Protein AF-A0A7X6YE49-F1 (afdb_monomer_lite)

Structure (mmCIF, N/CA/C/O backbone):
data_AF-A0A7X6YE49-F1
#
_entry.id   AF-A0A7X6YE49-F1
#
loop_
_atom_site.group_PDB
_atom_site.id
_atom_site.type_symbol
_atom_site.label_atom_id
_atom_site.label_alt_id
_atom_site.label_comp_id
_atom_site.label_asym_id
_atom_site.label_entity_id
_atom_site.label_seq_id
_atom_site.pdbx_PDB_ins_code
_atom_site.Cartn_x
_atom_site.Cartn_y
_atom_site.Cartn_z
_atom_site.occupancy
_atom_site.B_iso_or_equiv
_atom_site.auth_seq_id
_atom_site.auth_comp_id
_atom_site.auth_asym_id
_atom_site.auth_atom_id
_atom_site.pdbx_PDB_model_num
ATOM 1 N N . MET A 1 1 ? 0.386 5.837 23.740 1.00 39.31 1 MET A N 1
ATOM 2 C CA . MET A 1 1 ? 0.302 4.374 23.541 1.00 39.31 1 MET A CA 1
ATOM 3 C C . MET A 1 1 ? 0.952 4.038 22.205 1.00 39.31 1 MET A C 1
ATOM 5 O O . MET A 1 1 ? 0.337 4.250 21.170 1.00 39.31 1 MET A O 1
ATOM 9 N N . LYS A 1 2 ? 2.227 3.625 22.198 1.00 45.12 2 LYS A N 1
ATOM 10 C CA . LYS A 1 2 ? 2.850 3.068 20.990 1.00 45.12 2 LYS A CA 1
ATOM 11 C C . LYS A 1 2 ? 2.419 1.606 20.914 1.00 45.12 2 LYS A C 1
ATOM 13 O O . LYS A 1 2 ? 2.941 0.788 21.660 1.00 45.12 2 LYS A O 1
ATOM 18 N N . LEU A 1 3 ? 1.442 1.295 20.066 1.00 48.03 3 LEU A N 1
ATOM 19 C CA . LEU A 1 3 ? 1.273 -0.073 19.589 1.00 48.03 3 LEU A CA 1
ATOM 20 C C . LEU A 1 3 ? 2.513 -0.347 18.740 1.00 48.03 3 LEU A C 1
ATOM 22 O O . LEU A 1 3 ? 2.633 0.179 17.637 1.00 48.03 3 LEU A O 1
ATOM 26 N N . THR A 1 4 ? 3.483 -1.068 19.290 1.00 43.84 4 THR A N 1
ATOM 27 C CA . THR A 1 4 ? 4.557 -1.683 18.511 1.00 43.84 4 THR A CA 1
ATOM 28 C C . THR A 1 4 ? 3.887 -2.614 17.511 1.00 43.84 4 THR A C 1
ATOM 30 O O . THR A 1 4 ? 3.542 -3.747 17.838 1.00 43.84 4 THR A O 1
ATOM 33 N N . GLN A 1 5 ? 3.595 -2.090 16.321 1.00 60.97 5 GLN A N 1
ATOM 34 C CA . GLN A 1 5 ? 3.147 -2.889 15.196 1.00 60.97 5 GLN A CA 1
ATOM 35 C C . GLN A 1 5 ? 4.306 -3.828 14.888 1.00 60.97 5 GLN A C 1
ATOM 37 O O . GLN A 1 5 ? 5.367 -3.386 14.460 1.00 60.97 5 GLN A O 1
ATOM 42 N N . GLU A 1 6 ? 4.137 -5.106 15.210 1.00 55.50 6 GLU A N 1
ATOM 43 C CA . GLU A 1 6 ? 5.086 -6.143 14.840 1.00 55.50 6 GLU A CA 1
ATOM 44 C C . GLU A 1 6 ? 5.176 -6.136 13.308 1.00 55.50 6 GLU A C 1
ATOM 46 O O . GLU A 1 6 ? 4.247 -6.565 12.618 1.00 55.50 6 GLU A O 1
ATOM 51 N N . GLU A 1 7 ? 6.245 -5.540 12.768 1.00 64.88 7 GLU A N 1
ATOM 52 C CA . GLU A 1 7 ? 6.463 -5.429 11.327 1.00 64.88 7 GLU A CA 1
ATOM 53 C C . GLU A 1 7 ? 6.740 -6.820 10.756 1.00 64.88 7 GLU A C 1
ATOM 55 O O . GLU A 1 7 ? 7.881 -7.276 10.641 1.00 64.88 7 GLU A O 1
ATOM 60 N N . LYS A 1 8 ? 5.670 -7.528 10.395 1.00 70.94 8 LYS A N 1
ATOM 61 C CA . LYS A 1 8 ? 5.775 -8.789 9.670 1.00 70.94 8 LYS A CA 1
ATOM 62 C C . LYS A 1 8 ? 6.087 -8.486 8.214 1.00 70.94 8 LYS A C 1
ATOM 64 O O . LYS A 1 8 ? 5.273 -7.920 7.487 1.00 70.94 8 LYS A O 1
ATOM 69 N N . ARG A 1 9 ? 7.281 -8.885 7.776 1.00 76.12 9 ARG A N 1
ATOM 70 C CA . ARG A 1 9 ? 7.659 -8.837 6.362 1.00 76.12 9 ARG A CA 1
ATOM 71 C C . ARG A 1 9 ? 6.852 -9.887 5.607 1.00 76.12 9 ARG A C 1
ATOM 73 O O . ARG A 1 9 ? 6.976 -11.078 5.877 1.00 76.12 9 ARG A O 1
ATOM 80 N N . VAL A 1 10 ? 6.055 -9.440 4.645 1.00 77.25 10 VAL A N 1
ATOM 81 C CA . VAL A 1 10 ? 5.312 -10.311 3.731 1.00 77.25 10 VAL A CA 1
ATOM 82 C C . VAL A 1 10 ? 5.928 -10.175 2.344 1.00 77.25 10 VAL A C 1
ATOM 84 O O . VAL A 1 10 ? 6.122 -9.063 1.856 1.00 77.25 10 VAL A O 1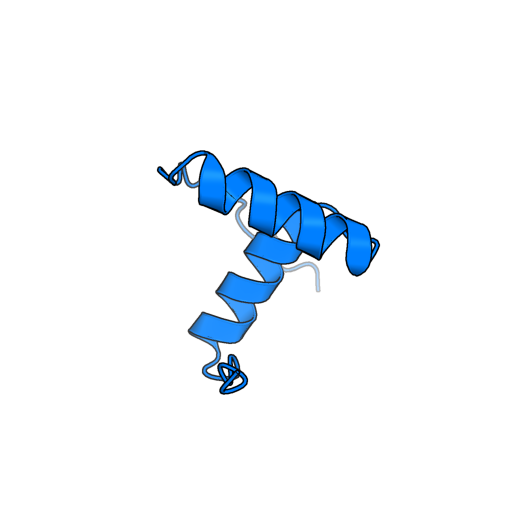
ATOM 87 N N . ASN A 1 11 ? 6.256 -11.299 1.706 1.00 84.12 11 ASN A N 1
ATOM 88 C CA . ASN A 1 11 ? 6.683 -11.311 0.310 1.00 84.12 11 ASN A CA 1
ATOM 89 C C . ASN A 1 11 ? 5.455 -11.556 -0.574 1.00 84.12 11 ASN A C 1
ATOM 91 O O . ASN A 1 11 ? 4.800 -12.589 -0.446 1.00 84.12 11 ASN A O 1
ATOM 95 N N . ILE A 1 12 ? 5.128 -10.599 -1.441 1.00 81.81 12 ILE A N 1
ATOM 96 C CA . ILE A 1 12 ? 3.973 -10.678 -2.338 1.00 81.81 12 ILE A CA 1
ATOM 97 C C . ILE A 1 12 ? 4.493 -10.856 -3.760 1.00 81.81 12 ILE A C 1
ATOM 99 O O . ILE A 1 12 ? 5.221 -10.005 -4.274 1.00 81.81 12 ILE A O 1
ATOM 103 N N . ARG A 1 13 ? 4.090 -11.949 -4.412 1.00 88.81 13 ARG A N 1
ATOM 104 C CA . ARG A 1 13 ? 4.287 -12.124 -5.853 1.00 88.81 13 ARG A CA 1
ATOM 105 C C . ARG A 1 13 ? 3.189 -11.365 -6.589 1.00 88.81 13 ARG A C 1
ATOM 107 O O . ARG A 1 13 ? 2.013 -11.577 -6.319 1.00 88.81 13 ARG A O 1
ATOM 114 N N . MET A 1 14 ? 3.576 -10.505 -7.520 1.00 86.06 14 MET A N 1
ATOM 115 C CA . MET A 1 14 ? 2.653 -9.759 -8.376 1.00 86.06 14 MET A CA 1
ATOM 116 C C . MET A 1 14 ? 3.226 -9.659 -9.787 1.00 86.06 14 MET A C 1
ATOM 118 O O . MET A 1 14 ? 4.445 -9.721 -9.965 1.00 86.06 14 MET A O 1
ATOM 122 N N . ALA A 1 15 ? 2.360 -9.508 -10.788 1.00 94.06 15 ALA A N 1
ATOM 123 C CA . ALA A 1 15 ? 2.810 -9.267 -12.150 1.00 94.06 15 ALA A CA 1
ATOM 124 C C . ALA A 1 15 ? 3.500 -7.898 -12.246 1.00 94.06 15 ALA A C 1
ATOM 126 O O . ALA A 1 15 ? 3.092 -6.928 -11.605 1.00 94.06 15 ALA A O 1
ATOM 127 N N . GLU A 1 16 ? 4.521 -7.792 -13.096 1.00 92.44 16 GLU A N 1
ATOM 128 C CA . GLU A 1 16 ? 5.254 -6.535 -13.293 1.00 92.44 16 GLU A CA 1
ATOM 129 C C . GLU A 1 16 ? 4.327 -5.392 -13.734 1.00 92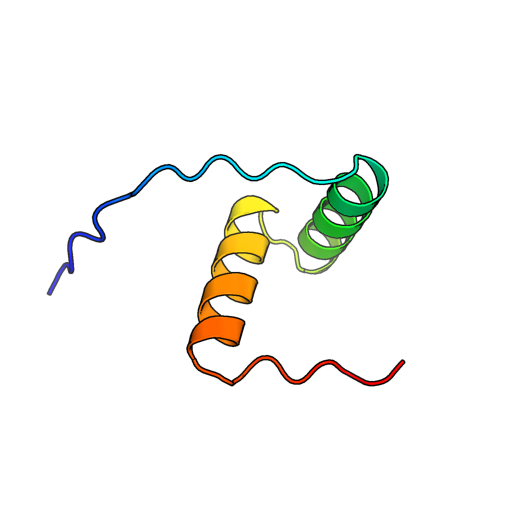.44 16 GLU A C 1
ATOM 131 O O . GLU A 1 16 ? 4.446 -4.264 -13.257 1.00 92.44 16 GLU A O 1
ATOM 136 N N . ARG A 1 17 ? 3.340 -5.701 -14.584 1.00 93.44 17 ARG A N 1
ATOM 137 C CA . ARG A 1 17 ? 2.335 -4.736 -15.052 1.00 93.44 17 ARG A CA 1
ATOM 138 C C . ARG A 1 17 ? 1.545 -4.117 -13.895 1.00 93.44 17 ARG A C 1
ATOM 140 O O . ARG A 1 17 ? 1.324 -2.905 -13.898 1.00 93.44 17 ARG A O 1
ATOM 147 N N . ASP A 1 18 ? 1.167 -4.921 -12.904 1.00 90.19 18 ASP A N 1
ATOM 148 C CA . ASP A 1 18 ? 0.440 -4.446 -11.723 1.00 90.19 18 ASP A CA 1
ATOM 149 C C . ASP A 1 18 ? 1.347 -3.639 -10.800 1.00 90.19 18 ASP A C 1
ATOM 151 O O . ASP A 1 18 ? 0.949 -2.572 -10.331 1.00 90.19 1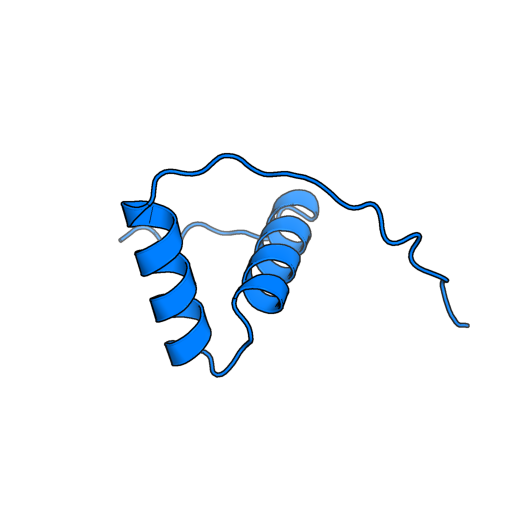8 ASP A O 1
ATOM 155 N N . LEU A 1 19 ? 2.602 -4.069 -10.618 1.00 90.31 19 LEU A N 1
ATOM 156 C CA . LEU A 1 19 ? 3.590 -3.310 -9.851 1.00 90.31 19 LEU A CA 1
ATOM 157 C C . LEU A 1 19 ? 3.805 -1.908 -10.442 1.00 90.31 19 LEU A C 1
ATOM 159 O O . LEU A 1 19 ? 3.869 -0.923 -9.703 1.00 90.31 19 LEU A O 1
ATOM 163 N N . VAL A 1 20 ? 3.900 -1.801 -11.769 1.00 93.38 20 VAL A N 1
ATOM 164 C CA . VAL A 1 20 ? 4.054 -0.517 -12.467 1.00 93.38 20 VAL A CA 1
ATOM 165 C C . VAL A 1 20 ? 2.818 0.363 -12.278 1.00 93.38 20 VAL A C 1
ATOM 167 O O . VAL A 1 20 ? 2.957 1.545 -11.953 1.00 93.38 20 VAL A O 1
ATOM 170 N N . ARG A 1 21 ? 1.610 -0.198 -12.422 1.00 92.38 21 ARG A N 1
ATOM 171 C CA . ARG A 1 21 ? 0.360 0.538 -12.170 1.00 92.38 21 ARG A CA 1
ATOM 172 C C . ARG A 1 21 ? 0.287 1.041 -10.732 1.00 92.38 21 ARG A C 1
ATOM 174 O O . ARG A 1 21 ? 0.005 2.216 -10.523 1.00 92.38 21 ARG A O 1
ATOM 181 N N . LEU A 1 22 ? 0.617 0.197 -9.756 1.00 90.75 22 LEU A N 1
ATOM 182 C CA . LEU A 1 22 ? 0.564 0.550 -8.339 1.00 90.75 22 LEU A CA 1
ATOM 183 C C . LEU A 1 22 ? 1.573 1.650 -7.984 1.00 90.75 22 LEU A C 1
ATOM 185 O O . LEU A 1 22 ? 1.223 2.597 -7.282 1.00 90.75 22 LEU A O 1
ATOM 189 N N . LYS A 1 23 ? 2.794 1.588 -8.532 1.00 90.75 23 LYS A N 1
ATOM 190 C CA . LYS A 1 23 ? 3.785 2.671 -8.404 1.00 90.75 23 LYS A CA 1
AT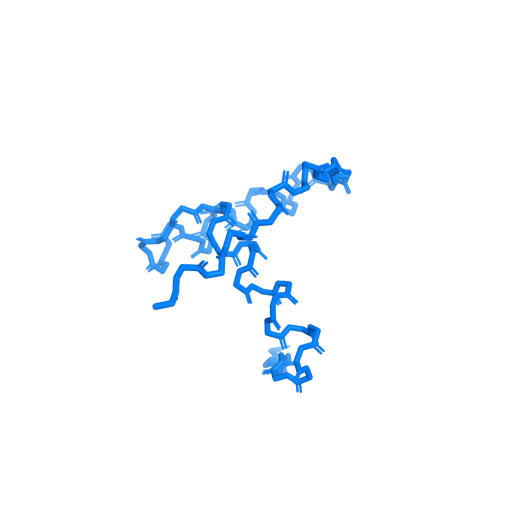OM 191 C C . LYS A 1 23 ? 3.279 3.984 -9.001 1.00 90.75 23 LYS A C 1
ATOM 193 O O . LYS A 1 23 ? 3.465 5.030 -8.387 1.00 90.75 23 LYS A O 1
ATOM 198 N N . LYS A 1 24 ? 2.626 3.935 -10.166 1.00 94.38 24 LYS A N 1
ATOM 199 C CA . LYS A 1 24 ? 2.058 5.124 -10.817 1.00 94.38 24 LYS A CA 1
ATOM 200 C C . LYS A 1 24 ? 0.937 5.743 -9.980 1.00 94.38 24 LYS A C 1
ATOM 202 O O . LYS A 1 24 ? 0.928 6.957 -9.798 1.00 94.38 24 LYS A O 1
ATOM 207 N N . THR A 1 25 ? 0.039 4.924 -9.433 1.00 91.38 25 THR A N 1
ATOM 208 C CA . THR A 1 25 ? -1.026 5.383 -8.529 1.00 91.38 25 THR A CA 1
ATOM 209 C C . THR A 1 25 ? -0.449 6.005 -7.261 1.00 91.38 25 THR A C 1
ATOM 211 O O . THR A 1 25 ? -0.874 7.082 -6.862 1.00 91.38 25 THR A O 1
ATOM 214 N N . ALA A 1 26 ? 0.563 5.375 -6.661 1.00 91.81 26 ALA A N 1
ATOM 215 C CA . ALA A 1 26 ? 1.215 5.894 -5.464 1.00 91.81 26 ALA A CA 1
ATOM 216 C C . ALA A 1 26 ? 1.882 7.249 -5.718 1.00 91.81 26 ALA A C 1
ATOM 218 O O . ALA A 1 26 ? 1.681 8.184 -4.948 1.00 91.81 26 ALA A O 1
ATOM 219 N N . LEU A 1 27 ? 2.590 7.379 -6.844 1.00 93.25 27 LEU A N 1
ATOM 220 C CA . LEU A 1 27 ? 3.188 8.643 -7.265 1.00 93.25 27 LEU A CA 1
ATOM 221 C C . LEU A 1 27 ? 2.127 9.733 -7.467 1.00 93.25 27 LEU A C 1
ATOM 223 O O . LEU A 1 27 ? 2.337 10.866 -7.049 1.00 93.25 27 LEU A O 1
ATOM 227 N N . HIS A 1 28 ? 0.987 9.387 -8.067 1.00 93.19 28 HIS A N 1
ATOM 228 C CA . HIS A 1 28 ? -0.125 10.315 -8.272 1.00 93.19 28 HIS A CA 1
ATOM 229 C C . HIS A 1 28 ? -0.763 10.777 -6.951 1.00 93.19 28 HIS A C 1
ATOM 231 O O . HIS A 1 28 ? -1.143 11.937 -6.832 1.00 93.19 28 HIS A O 1
ATOM 237 N N . GLU A 1 29 ? -0.858 9.902 -5.947 1.00 87.69 29 GLU A N 1
ATOM 238 C CA . GLU A 1 29 ? -1.306 10.274 -4.595 1.00 87.69 29 GLU A CA 1
ATOM 239 C C . GLU A 1 29 ? -0.206 10.950 -3.751 1.00 87.69 29 GLU A C 1
ATOM 241 O O . GLU A 1 29 ? -0.471 11.373 -2.629 1.00 87.69 29 GLU A O 1
ATOM 246 N N . GLY A 1 30 ? 1.028 11.056 -4.261 1.00 90.88 30 GLY A N 1
ATOM 247 C CA . GLY A 1 30 ? 2.166 11.607 -3.518 1.00 90.88 30 GLY A CA 1
ATOM 248 C C . GLY A 1 30 ? 2.645 10.712 -2.369 1.00 90.88 30 GLY A C 1
ATOM 249 O O . GLY A 1 30 ? 3.278 11.192 -1.430 1.00 90.88 30 GLY A O 1
ATOM 250 N N . LEU A 1 31 ? 2.340 9.413 -2.425 1.00 89.12 31 LEU A N 1
ATOM 251 C CA . LEU A 1 31 ? 2.664 8.436 -1.390 1.00 89.12 31 LEU A CA 1
ATOM 252 C C . LEU A 1 31 ? 3.717 7.431 -1.880 1.00 89.12 31 LEU A C 1
ATOM 254 O O . LEU A 1 31 ? 3.743 7.060 -3.055 1.00 89.12 31 LEU A O 1
ATOM 258 N N . PRO A 1 32 ? 4.561 6.894 -0.983 1.00 88.88 32 PRO A N 1
ATOM 259 C CA . PRO A 1 32 ? 5.365 5.723 -1.304 1.00 88.88 32 PRO A CA 1
ATOM 260 C C . PRO A 1 32 ? 4.469 4.534 -1.680 1.00 88.88 32 PRO A C 1
ATOM 262 O O . PRO A 1 32 ? 3.461 4.273 -1.023 1.00 88.88 32 PRO A O 1
ATOM 265 N N . TYR A 1 33 ? 4.862 3.750 -2.690 1.00 88.88 33 TYR A N 1
ATOM 266 C CA . TYR A 1 33 ? 4.075 2.591 -3.142 1.00 88.88 33 TYR A CA 1
ATOM 267 C C . TYR A 1 33 ? 3.837 1.556 -2.033 1.00 88.88 33 TYR A C 1
ATOM 269 O O . TYR A 1 33 ? 2.780 0.938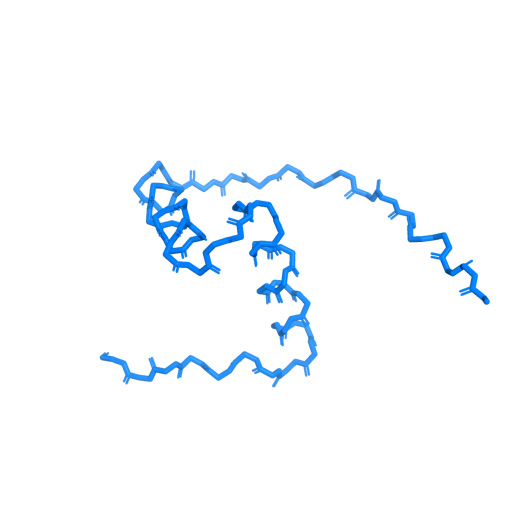 -1.991 1.00 88.88 33 TYR A O 1
ATOM 277 N N . GLN A 1 34 ? 4.784 1.407 -1.101 1.00 85.75 34 GLN A N 1
ATOM 278 C CA . GLN A 1 34 ? 4.635 0.535 0.067 1.00 85.75 34 GLN A CA 1
ATOM 279 C C . GLN A 1 34 ? 3.579 1.067 1.042 1.00 85.75 34 GLN A C 1
ATOM 281 O O . GLN A 1 34 ? 2.760 0.302 1.541 1.00 85.75 34 GLN A O 1
ATOM 286 N N . THR A 1 35 ? 3.547 2.383 1.269 1.00 87.25 35 THR A N 1
ATOM 287 C CA . THR A 1 35 ? 2.530 3.039 2.099 1.00 87.25 35 THR A CA 1
ATOM 288 C C . THR A 1 35 ? 1.149 2.913 1.472 1.00 87.25 35 THR A C 1
ATOM 290 O O . THR A 1 35 ? 0.194 2.575 2.172 1.00 87.25 35 THR A O 1
ATOM 293 N N . LEU A 1 36 ? 1.042 3.121 0.155 1.00 87.94 36 LEU A N 1
ATOM 294 C CA . LEU A 1 36 ? -0.207 2.913 -0.573 1.00 87.94 36 LEU A CA 1
ATOM 295 C C . LEU A 1 36 ? -0.670 1.457 -0.445 1.00 87.94 36 LEU A C 1
ATOM 297 O O . LEU A 1 36 ? -1.824 1.215 -0.101 1.00 87.94 36 LEU A O 1
ATOM 301 N N . LEU A 1 37 ? 0.231 0.495 -0.654 1.00 87.12 37 LEU A N 1
ATOM 302 C CA . LEU A 1 37 ? -0.074 -0.931 -0.551 1.00 87.12 37 LEU A CA 1
ATOM 303 C C . LEU A 1 37 ? -0.583 -1.306 0.849 1.00 87.12 37 LEU A C 1
ATOM 305 O O . LEU A 1 37 ? -1.633 -1.935 0.970 1.00 87.12 37 LEU A O 1
ATOM 309 N N . SER A 1 38 ? 0.098 -0.855 1.905 1.00 84.75 38 SER A N 1
ATOM 310 C CA . SER A 1 38 ? -0.353 -1.060 3.287 1.00 84.75 38 SER A CA 1
ATOM 311 C C . SER A 1 38 ? -1.696 -0.385 3.564 1.00 84.75 38 SER A C 1
ATOM 313 O O . SER A 1 38 ? -2.545 -0.967 4.235 1.00 84.75 38 SER A O 1
ATOM 315 N N . SER A 1 39 ? -1.928 0.815 3.023 1.00 84.81 39 SER A N 1
ATOM 316 C CA . SER A 1 39 ? -3.210 1.517 3.157 1.00 84.81 39 SER A CA 1
ATOM 317 C C . SER A 1 39 ? -4.346 0.749 2.481 1.00 84.81 39 SER A C 1
ATOM 319 O O . SER A 1 39 ? -5.417 0.611 3.067 1.00 84.81 39 SER A O 1
ATOM 321 N N . ILE A 1 40 ? -4.112 0.204 1.283 1.00 86.50 40 ILE A N 1
ATOM 322 C CA . ILE A 1 40 ? -5.081 -0.627 0.556 1.00 86.50 40 ILE A CA 1
ATOM 323 C C . ILE A 1 40 ? -5.388 -1.895 1.351 1.00 86.50 40 ILE A C 1
ATOM 325 O O . ILE A 1 40 ? -6.558 -2.170 1.593 1.00 86.50 40 ILE A O 1
ATOM 329 N N . LEU A 1 41 ? -4.366 -2.623 1.813 1.00 85.25 41 LEU A N 1
ATOM 330 C CA . LEU A 1 41 ? -4.551 -3.827 2.630 1.00 85.25 41 LEU A CA 1
ATOM 331 C C . LEU A 1 41 ? -5.348 -3.519 3.900 1.00 85.25 41 LEU A C 1
ATOM 333 O O . LEU A 1 41 ? -6.306 -4.219 4.218 1.00 85.25 41 LEU A O 1
ATOM 337 N N . HIS A 1 42 ? -5.011 -2.430 4.593 1.00 84.25 42 HIS A N 1
ATOM 338 C CA . HIS A 1 42 ? -5.732 -2.009 5.786 1.00 84.25 42 HIS A CA 1
ATOM 339 C C . HIS A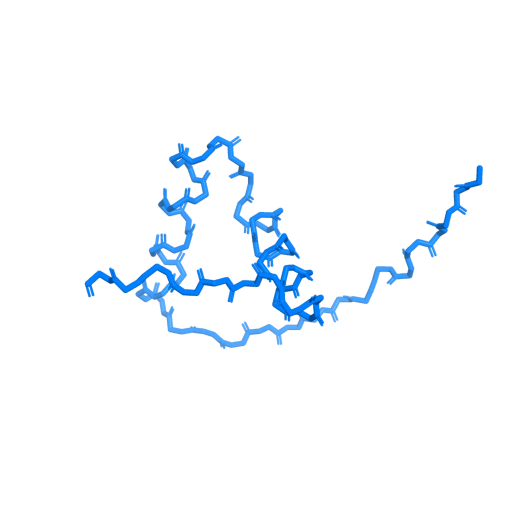 1 42 ? -7.188 -1.641 5.466 1.00 84.25 42 HIS A C 1
ATOM 341 O O . HIS A 1 42 ? -8.102 -2.093 6.153 1.00 84.25 42 HIS A O 1
ATOM 347 N N . LYS A 1 43 ? -7.441 -0.861 4.409 1.00 83.75 43 LYS A N 1
ATOM 348 C CA . LYS A 1 43 ? -8.803 -0.509 3.965 1.00 83.75 43 LYS A CA 1
ATOM 349 C C . LYS A 1 43 ? -9.609 -1.747 3.561 1.00 83.75 43 LYS A C 1
ATOM 351 O O . LYS A 1 43 ? -10.791 -1.814 3.888 1.00 83.75 43 LYS A O 1
ATOM 356 N N . PHE A 1 44 ? -8.973 -2.713 2.900 1.00 83.81 44 PHE A N 1
ATOM 357 C CA . PHE A 1 44 ? -9.584 -3.969 2.472 1.00 83.81 44 PHE A CA 1
ATOM 358 C C . PHE A 1 44 ? -9.979 -4.842 3.667 1.00 83.81 44 PHE A C 1
ATOM 360 O O . PHE A 1 44 ? -11.138 -5.229 3.774 1.00 83.81 44 PHE A O 1
ATOM 367 N N . ILE A 1 45 ? -9.067 -5.061 4.622 1.00 83.06 45 ILE A N 1
ATOM 368 C CA . ILE A 1 45 ? -9.337 -5.849 5.841 1.00 83.06 45 ILE A CA 1
ATOM 369 C C . ILE A 1 45 ? -10.442 -5.208 6.693 1.00 83.06 45 ILE A C 1
ATOM 371 O O . ILE A 1 45 ? -11.276 -5.908 7.256 1.00 83.06 45 ILE A O 1
ATOM 375 N N . ASN A 1 46 ? -10.488 -3.874 6.762 1.00 81.88 46 ASN A N 1
ATOM 376 C CA . ASN A 1 46 ? -11.535 -3.150 7.488 1.00 81.88 46 ASN A CA 1
ATOM 377 C C . ASN A 1 46 ? -12.874 -3.067 6.722 1.00 81.88 46 ASN A C 1
ATOM 379 O O . ASN A 1 46 ? -13.780 -2.366 7.174 1.00 81.88 46 ASN A O 1
ATOM 383 N N . GLY A 1 47 ? -12.999 -3.709 5.552 1.00 73.44 47 GLY A N 1
ATOM 384 C CA . GLY A 1 47 ? -14.225 -3.705 4.744 1.00 73.44 47 GLY A CA 1
ATOM 385 C C . GLY A 1 47 ? -14.593 -2.337 4.156 1.00 73.44 47 GLY A C 1
ATOM 386 O O . GLY A 1 47 ? -15.736 -2.118 3.771 1.00 73.44 47 GLY A O 1
ATOM 387 N N . ARG A 1 48 ? -13.645 -1.389 4.106 1.00 65.19 48 ARG A N 1
ATOM 388 C CA . ARG A 1 48 ? -13.848 -0.016 3.600 1.00 65.19 48 ARG A CA 1
ATOM 389 C C . ARG A 1 48 ? -13.321 0.197 2.183 1.00 65.19 48 ARG A C 1
ATOM 391 O O . ARG A 1 48 ? -13.377 1.318 1.677 1.00 65.19 48 ARG A O 1
ATOM 398 N N . LEU A 1 49 ? -12.766 -0.835 1.551 1.00 68.31 49 LEU A N 1
ATOM 399 C CA . LEU A 1 49 ? -12.349 -0.745 0.159 1.00 68.31 49 LEU A CA 1
ATOM 400 C C . LEU A 1 49 ? -13.586 -0.908 -0.731 1.00 68.31 49 LEU A C 1
ATOM 402 O O . LEU A 1 49 ? -13.972 -2.017 -1.079 1.00 68.31 49 LEU A O 1
ATOM 406 N N . VAL A 1 50 ? -14.228 0.211 -1.058 1.00 58.69 50 VAL A N 1
ATOM 407 C CA . VAL A 1 50 ? -15.253 0.252 -2.103 1.00 58.69 50 VAL A CA 1
ATOM 408 C C . VAL A 1 50 ? -14.497 0.343 -3.422 1.00 58.69 50 VAL A C 1
ATOM 410 O O . VAL A 1 50 ? -13.884 1.375 -3.711 1.00 58.69 50 VAL A O 1
ATOM 413 N N . GLU A 1 51 ? -14.460 -0.745 -4.188 1.00 57.66 51 GLU A N 1
ATOM 414 C CA . GLU A 1 51 ? -13.998 -0.688 -5.573 1.00 57.66 51 GLU A CA 1
ATOM 415 C C . GLU A 1 51 ? -14.866 0.353 -6.281 1.00 57.66 51 GLU A C 1
ATOM 417 O O . GLU A 1 51 ? -16.088 0.215 -6.331 1.00 57.66 51 GLU A O 1
ATOM 422 N N . LYS A 1 52 ? -14.267 1.457 -6.742 1.00 54.25 52 LYS A N 1
ATOM 423 C CA . LYS A 1 52 ? -15.005 2.390 -7.594 1.00 54.25 52 LYS A CA 1
ATOM 424 C C . LYS A 1 52 ? -15.289 1.635 -8.893 1.00 54.25 52 LYS A C 1
ATOM 426 O O . LYS A 1 52 ? -14.310 1.277 -9.551 1.00 54.25 52 LYS A O 1
ATOM 431 N N . PRO A 1 53 ? -16.561 1.378 -9.255 1.00 45.34 53 PRO A N 1
ATOM 432 C CA . PRO A 1 53 ? -16.867 0.829 -10.563 1.00 45.34 53 PRO A CA 1
ATOM 433 C C . PRO A 1 53 ? -16.416 1.870 -11.589 1.00 45.34 53 PRO A C 1
ATOM 435 O O . PRO A 1 53 ? -16.915 2.998 -11.603 1.00 45.34 53 PRO A O 1
ATOM 438 N N . GLY A 1 54 ? -15.383 1.513 -12.343 1.00 43.91 54 GLY A N 1
ATOM 439 C CA . GLY A 1 54 ? -14.926 2.216 -13.534 1.00 43.91 54 GLY A CA 1
ATOM 440 C C . GLY A 1 54 ? -15.273 1.388 -14.751 1.00 43.91 54 GLY A C 1
ATOM 441 O O . GLY A 1 54 ? -15.156 0.146 -14.644 1.00 43.91 54 GLY A O 1
#

Radius of gyration: 13.0 Å; chains: 1; bounding box: 24×24×39 Å

Foldseek 3Di:
DDPPPPPDDDDDDDDPVVVVVLCVVCVVVVHHSVVSVVVCVVCVVVVNPDDDDD

Sequence (54 aa):
MKLTQEEKRVNIRMAERDLVRLKKTALHEGLPYQTLLSSILHKFINGRLVEKPG

Secondary structure (DSSP, 8-state):
---------------HHHHHHHHHHHHHTTS-HHHHHHHHHHHHHTT-------

pLDDT: mean 78.39, std 16.06, range [39.31, 94.38]